Protein AF-A0A1Q5QUC8-F1 (afdb_monomer_lite)

Secondary structure (DSSP, 8-state):
-HHHHHHHHT--HHHHHHHHHHHHHHHTT-TT-S--S---HHHHHHSPEEETTEEGGGBPPP-----------TTGGGGSSS--------------S-GGG-S-SSS-HHHHHHHHHHHHHHT--GGG---B----SBTHHHHHHHHHTTSS-HHHHHHHHHTTTTSTTSSS-BSTT-TT-

Sequence (181 aa):
PVLRFMKTYGITHEQLASVAVVQREWAAKNPRAMMKDPITVADVLNSRMIAYPFRLLQCCLVTDGGGALILTSADRAKDFPRKPVYIMGTGESVETPMVSQMETFNSSRAFKTAGPLAFREAGIAHKDVDHLMIYDAFAHLPLFGLGDLGFMPHEETGRFIADGNTRPGAKLPLNTNGGGL

Structure (mmCIF, N/CA/C/O backbone):
data_AF-A0A1Q5QUC8-F1
#
_entry.id   AF-A0A1Q5QUC8-F1
#
loop_
_atom_site.group_PDB
_atom_site.id
_atom_site.type_symbol
_atom_site.label_atom_id
_atom_site.label_alt_id
_atom_site.label_comp_id
_atom_site.label_asym_id
_atom_site.label_entity_id
_atom_site.label_seq_id
_atom_site.pdbx_PDB_ins_code
_atom_site.Cartn_x
_atom_site.Cartn_y
_atom_site.Cartn_z
_atom_site.occupancy
_atom_site.B_iso_or_equiv
_atom_site.auth_seq_id
_atom_site.auth_comp_id
_atom_site.auth_asym_id
_atom_site.auth_atom_id
_atom_site.pdbx_PDB_model_num
ATOM 1 N N . PRO A 1 1 ? 7.608 10.427 -12.207 1.00 88.75 1 PRO A N 1
ATOM 2 C CA . PRO A 1 1 ? 7.977 9.800 -10.909 1.00 88.75 1 PRO A CA 1
ATOM 3 C C . PRO A 1 1 ? 8.473 8.348 -11.036 1.00 88.75 1 PRO A C 1
ATOM 5 O O . PRO A 1 1 ? 9.678 8.123 -10.999 1.00 88.75 1 PRO A O 1
ATOM 8 N N . VAL A 1 2 ? 7.589 7.378 -11.306 1.00 94.62 2 VAL A N 1
ATOM 9 C CA . VAL A 1 2 ? 7.925 5.935 -11.306 1.00 94.62 2 VAL A CA 1
ATOM 10 C C . VAL A 1 2 ? 9.141 5.545 -12.161 1.00 94.62 2 VAL A C 1
ATOM 12 O O . VAL A 1 2 ? 9.981 4.780 -11.705 1.00 94.62 2 VAL A O 1
ATOM 15 N N . LEU A 1 3 ? 9.313 6.107 -13.363 1.00 96.44 3 LEU A N 1
ATOM 16 C CA . LEU A 1 3 ? 10.457 5.757 -14.212 1.00 96.44 3 LEU A CA 1
ATOM 17 C C . LEU A 1 3 ? 11.792 6.194 -13.587 1.00 96.44 3 LEU A C 1
ATOM 19 O O . LEU A 1 3 ? 12.790 5.483 -13.683 1.00 96.44 3 LEU A O 1
ATOM 23 N N . ARG A 1 4 ? 11.809 7.353 -12.913 1.00 97.19 4 ARG A N 1
ATOM 24 C CA . ARG A 1 4 ? 12.984 7.820 -12.170 1.00 97.19 4 ARG A CA 1
ATOM 25 C C . ARG A 1 4 ? 13.250 6.915 -10.971 1.00 97.19 4 ARG A C 1
ATOM 27 O O . ARG A 1 4 ? 14.397 6.544 -10.782 1.00 97.19 4 ARG A O 1
ATOM 34 N N . PHE A 1 5 ? 12.212 6.522 -10.233 1.00 97.81 5 PHE A N 1
ATOM 35 C CA . PHE A 1 5 ? 12.315 5.549 -9.142 1.00 97.81 5 PHE A CA 1
ATOM 36 C C . PHE A 1 5 ? 12.946 4.230 -9.601 1.00 97.81 5 PHE A C 1
ATOM 38 O O . PHE A 1 5 ? 13.968 3.817 -9.060 1.00 97.81 5 PHE A O 1
ATOM 45 N N . MET A 1 6 ? 12.401 3.629 -10.661 1.00 98.31 6 MET A N 1
ATOM 46 C CA . MET A 1 6 ? 12.915 2.383 -11.232 1.00 98.31 6 MET A CA 1
ATOM 47 C C . MET A 1 6 ? 14.376 2.511 -11.662 1.00 98.31 6 MET A C 1
ATOM 49 O O . MET A 1 6 ? 15.189 1.656 -11.332 1.00 98.31 6 MET A O 1
ATOM 53 N N . LYS A 1 7 ? 14.738 3.609 -12.339 1.00 98.06 7 LYS A N 1
ATOM 54 C CA . LYS A 1 7 ? 16.121 3.856 -12.766 1.00 98.06 7 LYS A CA 1
ATOM 55 C C . LYS A 1 7 ? 17.076 4.079 -11.591 1.00 98.06 7 LYS A C 1
ATOM 57 O O . LYS A 1 7 ? 18.218 3.644 -11.665 1.00 98.06 7 LYS A O 1
ATOM 62 N N . THR A 1 8 ? 16.637 4.779 -10.546 1.00 98.31 8 THR A N 1
ATOM 63 C CA . THR A 1 8 ? 17.464 5.076 -9.369 1.00 98.31 8 THR A CA 1
ATOM 64 C C . THR A 1 8 ? 17.736 3.827 -8.538 1.00 98.31 8 THR A C 1
ATOM 66 O O . THR A 1 8 ? 18.867 3.641 -8.105 1.00 98.31 8 THR A O 1
ATOM 69 N N . TYR A 1 9 ? 16.729 2.976 -8.342 1.00 98.25 9 TYR A N 1
ATOM 70 C CA . TYR A 1 9 ? 16.805 1.835 -7.423 1.00 98.25 9 TYR A CA 1
ATOM 71 C C . TYR A 1 9 ? 16.897 0.473 -8.121 1.00 98.25 9 TYR A C 1
ATOM 73 O O . TYR A 1 9 ? 16.851 -0.560 -7.464 1.00 98.25 9 TYR A O 1
ATOM 81 N N . GLY A 1 10 ? 17.012 0.450 -9.451 1.00 98.00 10 GLY A N 1
ATOM 82 C CA . GLY A 1 10 ? 17.124 -0.789 -10.223 1.00 98.00 10 GLY A CA 1
ATOM 83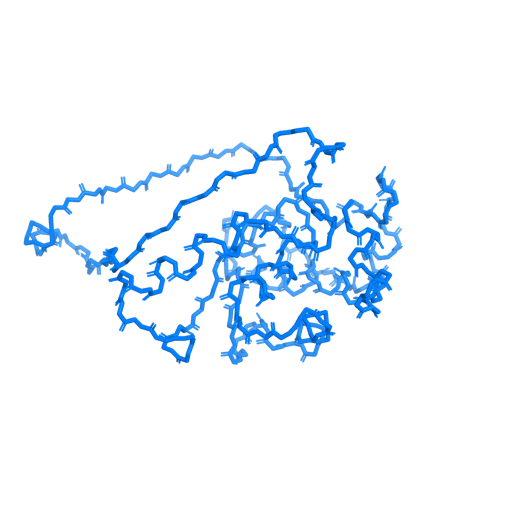 C C . GLY A 1 10 ? 15.859 -1.652 -10.214 1.00 98.00 10 GLY A C 1
ATOM 84 O O . GLY A 1 10 ? 15.948 -2.861 -10.418 1.00 98.00 10 GLY A O 1
ATOM 85 N N . ILE A 1 11 ? 14.683 -1.057 -9.981 1.00 98.44 11 ILE A N 1
ATOM 86 C CA . ILE A 1 11 ? 13.417 -1.799 -9.960 1.00 98.44 11 ILE A CA 1
ATOM 87 C C . ILE A 1 11 ? 13.026 -2.191 -11.385 1.00 98.44 11 ILE A C 1
ATOM 89 O O . ILE A 1 11 ? 12.879 -1.346 -12.270 1.00 98.44 11 ILE A O 1
ATOM 93 N N . THR A 1 12 ? 12.830 -3.488 -11.588 1.00 98.62 12 THR A N 1
ATOM 94 C CA . THR A 1 12 ? 12.450 -4.093 -12.871 1.00 98.62 12 THR A CA 1
ATOM 95 C C . THR A 1 12 ? 10.953 -3.952 -13.157 1.00 98.62 12 THR A C 1
ATOM 97 O O . THR A 1 12 ? 10.138 -3.721 -12.257 1.00 98.62 12 THR A O 1
ATOM 100 N N . HIS A 1 13 ? 10.560 -4.119 -14.423 1.00 98.62 13 HIS A N 1
ATOM 101 C CA . HIS A 1 13 ? 9.144 -4.120 -14.798 1.00 98.62 13 HIS A CA 1
ATOM 102 C C . HIS A 1 13 ? 8.394 -5.305 -14.177 1.00 98.62 13 HIS A C 1
ATOM 104 O O . HIS A 1 13 ? 7.240 -5.160 -13.784 1.00 98.62 13 HIS A O 1
ATOM 110 N N . GLU A 1 14 ? 9.059 -6.449 -14.036 1.00 98.81 14 GLU A N 1
ATOM 111 C CA . GLU A 1 14 ? 8.558 -7.674 -13.417 1.00 98.81 14 GLU A CA 1
ATOM 112 C C . GLU A 1 14 ? 8.276 -7.465 -11.924 1.00 98.81 14 GLU A C 1
ATOM 114 O O . GLU A 1 14 ? 7.224 -7.869 -11.422 1.00 98.81 14 GLU A O 1
ATOM 119 N N . GLN A 1 15 ? 9.175 -6.781 -11.210 1.00 98.81 15 GLN A N 1
ATOM 120 C CA . GLN A 1 15 ? 8.961 -6.420 -9.805 1.00 98.81 15 GLN A CA 1
ATOM 121 C C . GLN A 1 15 ? 7.791 -5.444 -9.647 1.00 98.81 15 GLN A C 1
ATOM 123 O O . GLN A 1 15 ? 6.948 -5.641 -8.776 1.00 98.81 15 GLN A O 1
ATOM 128 N N . LEU A 1 16 ? 7.678 -4.436 -10.522 1.00 98.75 16 LEU A N 1
ATOM 129 C CA . LEU A 1 16 ? 6.523 -3.532 -10.516 1.00 98.75 16 LEU A CA 1
ATOM 130 C C . LEU A 1 16 ? 5.213 -4.278 -10.833 1.00 98.75 16 LEU A C 1
ATOM 132 O O . LEU A 1 16 ? 4.184 -4.022 -10.217 1.00 98.75 16 LEU A O 1
ATOM 136 N N . ALA A 1 17 ? 5.234 -5.211 -11.785 1.00 98.75 17 ALA A N 1
ATOM 137 C CA . ALA A 1 17 ? 4.085 -6.042 -12.146 1.00 98.75 17 ALA A CA 1
ATOM 138 C C . ALA A 1 17 ? 3.656 -6.994 -11.018 1.00 98.75 17 ALA A C 1
ATOM 140 O O . ALA A 1 17 ? 2.464 -7.246 -10.849 1.00 98.75 17 ALA A O 1
ATOM 141 N N . SER A 1 18 ? 4.609 -7.477 -10.217 1.00 98.75 18 SER A N 1
ATOM 142 C CA . SER A 1 18 ? 4.346 -8.390 -9.099 1.00 98.75 18 SER A CA 1
ATOM 143 C C . SER A 1 18 ? 3.422 -7.785 -8.039 1.00 98.75 18 SER A C 1
ATOM 145 O O . SER A 1 18 ? 2.701 -8.525 -7.377 1.00 98.75 18 SER A O 1
ATOM 147 N N . VAL A 1 19 ? 3.378 -6.454 -7.912 1.00 98.75 19 VAL A N 1
ATOM 148 C CA . VAL A 1 19 ? 2.451 -5.763 -7.001 1.00 98.75 19 VAL A CA 1
ATOM 149 C C . VAL A 1 19 ? 0.996 -6.095 -7.331 1.00 98.75 19 VAL A C 1
ATOM 151 O O . VAL A 1 19 ? 0.257 -6.530 -6.450 1.00 98.75 19 VAL A O 1
ATOM 154 N N . ALA A 1 20 ? 0.606 -5.967 -8.602 1.00 98.62 20 ALA A N 1
ATOM 155 C CA . ALA A 1 20 ? -0.754 -6.261 -9.050 1.00 98.62 20 ALA A CA 1
ATOM 156 C C . ALA A 1 20 ? -1.104 -7.747 -8.887 1.00 98.62 20 ALA A C 1
ATOM 158 O O . ALA A 1 20 ? -2.203 -8.084 -8.456 1.00 98.62 20 ALA A O 1
ATOM 159 N N . VAL A 1 21 ? -0.152 -8.641 -9.176 1.00 98.75 21 VAL A N 1
ATOM 160 C CA . VAL A 1 21 ? -0.325 -10.094 -9.006 1.00 98.75 21 VAL A CA 1
ATOM 161 C C . VAL A 1 21 ? -0.607 -10.441 -7.544 1.00 98.75 21 VAL A C 1
ATOM 163 O O . VAL A 1 21 ? -1.604 -11.092 -7.244 1.00 98.75 21 VAL A O 1
ATOM 166 N N . VAL A 1 22 ? 0.236 -9.970 -6.621 1.00 98.50 22 VAL A N 1
ATOM 167 C CA . VAL A 1 22 ? 0.092 -10.289 -5.193 1.00 98.50 22 VAL A CA 1
ATOM 168 C C . VAL A 1 22 ? -1.185 -9.685 -4.611 1.00 98.50 22 VAL A C 1
ATOM 170 O O . VAL A 1 22 ? -1.880 -10.339 -3.835 1.00 98.50 22 VAL A O 1
ATOM 173 N N . GLN A 1 23 ? -1.547 -8.464 -5.003 1.00 98.56 23 GLN A N 1
ATOM 174 C CA . GLN A 1 23 ? -2.808 -7.862 -4.570 1.00 98.56 23 GLN A CA 1
ATOM 175 C C . GLN A 1 23 ? -4.028 -8.589 -5.143 1.00 98.56 23 GLN A C 1
ATOM 177 O O . GLN A 1 23 ? -5.012 -8.779 -4.427 1.00 98.56 23 GLN A O 1
ATOM 182 N N . ARG A 1 24 ? -3.956 -9.104 -6.379 1.00 98.56 24 ARG A N 1
ATOM 183 C CA . ARG A 1 24 ? -5.032 -9.920 -6.955 1.00 98.56 24 ARG A CA 1
ATOM 184 C C . ARG A 1 24 ? -5.281 -11.204 -6.162 1.00 98.56 24 ARG A C 1
ATOM 186 O O . ARG A 1 24 ? -6.425 -11.634 -6.051 1.00 98.56 24 ARG A O 1
ATOM 193 N N . GLU A 1 25 ? -4.252 -11.786 -5.550 1.00 98.44 25 GLU A N 1
ATOM 194 C CA . GLU A 1 25 ? -4.406 -12.952 -4.665 1.00 98.44 25 GLU A CA 1
ATOM 195 C C . GLU A 1 25 ? -5.171 -12.624 -3.375 1.00 98.44 25 GLU A C 1
ATOM 197 O O . GLU A 1 25 ? -5.949 -13.450 -2.888 1.00 98.44 25 GLU A O 1
ATOM 202 N N . TRP A 1 26 ? -4.994 -11.416 -2.834 1.00 98.56 26 TRP A N 1
ATOM 203 C CA . TRP A 1 26 ? -5.816 -10.907 -1.734 1.00 98.56 26 TRP A CA 1
ATOM 204 C C . TRP A 1 26 ? -7.244 -10.609 -2.191 1.00 98.56 26 TRP A C 1
ATOM 206 O O . TRP A 1 26 ? -8.202 -11.026 -1.536 1.00 98.56 26 TRP A O 1
ATOM 216 N N . ALA A 1 27 ? -7.397 -9.961 -3.347 1.00 98.31 27 ALA A N 1
ATOM 217 C CA . ALA A 1 27 ? -8.692 -9.645 -3.937 1.00 98.31 27 ALA A CA 1
ATOM 218 C C . ALA A 1 27 ? -9.530 -10.912 -4.187 1.00 98.31 27 ALA A C 1
ATOM 220 O O . ALA A 1 27 ? -10.704 -10.950 -3.826 1.00 98.31 27 ALA A O 1
ATOM 221 N N . ALA A 1 28 ? -8.920 -11.991 -4.687 1.00 98.00 28 ALA A N 1
ATOM 222 C CA . ALA A 1 28 ? -9.573 -13.284 -4.909 1.00 98.00 28 ALA A CA 1
ATOM 223 C C . ALA A 1 28 ? -10.201 -13.889 -3.637 1.00 98.00 28 ALA A C 1
ATOM 225 O O . ALA A 1 28 ? -11.148 -14.672 -3.720 1.00 98.00 28 ALA A O 1
ATOM 226 N N . LYS A 1 29 ? -9.699 -13.520 -2.450 1.00 97.31 29 LYS A N 1
ATOM 227 C CA . LYS A 1 29 ? -10.225 -13.952 -1.143 1.00 97.31 29 LYS A CA 1
ATOM 228 C C . LYS A 1 29 ? -11.263 -12.990 -0.563 1.00 97.31 29 LYS A C 1
ATOM 230 O O . LYS A 1 29 ? -11.924 -13.328 0.418 1.00 97.31 29 LYS A O 1
ATOM 235 N N . ASN A 1 30 ? -11.415 -11.802 -1.140 1.00 97.62 30 ASN A N 1
ATOM 236 C CA . ASN A 1 30 ? -12.365 -10.798 -0.691 1.00 97.62 30 ASN A CA 1
ATOM 237 C C . ASN A 1 30 ? -13.646 -10.867 -1.542 1.00 97.62 30 ASN A C 1
ATOM 239 O O . ASN A 1 30 ? -13.631 -10.470 -2.708 1.00 97.62 30 ASN A O 1
ATOM 243 N N . PRO A 1 31 ? -14.799 -11.279 -0.979 1.00 96.38 31 PRO A N 1
ATOM 244 C CA . PRO A 1 31 ? -16.045 -11.364 -1.742 1.00 96.38 31 PRO A CA 1
ATOM 245 C C . PRO A 1 31 ? -16.509 -10.007 -2.297 1.00 96.38 31 PRO A C 1
ATOM 247 O O . PRO A 1 31 ? -17.273 -9.979 -3.260 1.00 96.38 31 PRO A O 1
ATOM 250 N N . ARG A 1 32 ? -16.032 -8.895 -1.718 1.00 96.19 32 ARG A N 1
ATOM 251 C CA . ARG A 1 32 ? -16.348 -7.523 -2.140 1.00 96.19 32 ARG A CA 1
ATOM 252 C C . ARG A 1 32 ? -15.395 -6.964 -3.201 1.00 96.19 32 ARG A C 1
ATOM 254 O O . ARG A 1 32 ? -15.619 -5.848 -3.655 1.00 96.19 32 ARG A O 1
ATOM 261 N N . ALA A 1 33 ? -14.332 -7.679 -3.568 1.00 97.19 33 ALA A N 1
ATOM 262 C CA . ALA A 1 33 ? -13.420 -7.210 -4.605 1.00 97.19 33 ALA A CA 1
ATOM 263 C C . ALA A 1 33 ? -14.067 -7.308 -5.995 1.00 97.19 33 ALA A C 1
ATOM 265 O O . ALA A 1 33 ? -14.742 -8.294 -6.311 1.00 97.19 33 ALA A O 1
ATOM 266 N N . MET A 1 34 ? -13.837 -6.285 -6.823 1.00 96.44 34 MET A N 1
ATOM 267 C CA . MET A 1 34 ? -14.364 -6.219 -8.187 1.00 96.44 34 MET A CA 1
ATOM 268 C C . MET A 1 34 ? -13.628 -7.188 -9.115 1.00 96.44 34 MET A C 1
ATOM 270 O O . MET A 1 34 ? -14.262 -7.989 -9.797 1.00 96.44 34 MET A O 1
ATOM 274 N N . MET A 1 35 ? -12.294 -7.149 -9.106 1.00 97.06 35 MET A N 1
ATOM 275 C CA . MET A 1 35 ? -11.456 -8.029 -9.913 1.00 97.06 35 MET A CA 1
ATOM 276 C C . MET A 1 35 ? -10.866 -9.138 -9.044 1.00 97.06 35 MET A C 1
ATOM 278 O O . MET A 1 35 ? -10.140 -8.871 -8.091 1.00 97.06 35 MET A O 1
ATOM 282 N N . LYS A 1 36 ? -11.190 -10.390 -9.370 1.00 97.12 36 LYS A N 1
ATOM 283 C CA . LYS A 1 36 ? -10.837 -11.566 -8.552 1.00 97.12 36 LYS A CA 1
ATOM 284 C C . LYS A 1 36 ? -10.090 -12.642 -9.325 1.00 97.12 36 LYS A C 1
ATOM 286 O O . LYS A 1 36 ? -9.404 -13.451 -8.708 1.00 97.12 36 LYS A O 1
ATOM 291 N N . ASP A 1 37 ? -10.204 -12.632 -10.649 1.00 97.81 37 ASP A N 1
ATOM 292 C CA . ASP A 1 37 ? -9.541 -13.619 -11.491 1.00 97.81 37 ASP A CA 1
ATOM 293 C C . ASP A 1 37 ? -8.019 -13.499 -11.327 1.00 97.81 37 ASP A C 1
ATOM 295 O O . ASP A 1 37 ? -7.490 -12.378 -11.434 1.00 97.81 37 ASP A O 1
ATOM 299 N N . PRO A 1 38 ? -7.319 -14.613 -11.027 1.00 97.50 38 PRO A N 1
ATOM 300 C CA . PRO A 1 38 ? -5.870 -14.625 -10.898 1.00 97.50 38 PRO A CA 1
ATOM 301 C C . PRO A 1 38 ? -5.191 -14.110 -12.167 1.00 97.50 38 PRO A C 1
ATOM 303 O O . PRO A 1 38 ? -5.620 -14.409 -13.278 1.00 97.50 38 PRO A O 1
ATOM 306 N N . ILE A 1 39 ? -4.101 -13.369 -11.985 1.00 98.69 39 ILE A N 1
ATOM 307 C CA . ILE A 1 39 ? -3.262 -12.852 -13.069 1.00 98.69 39 ILE A CA 1
ATOM 308 C C . ILE A 1 39 ? -1.805 -13.197 -12.787 1.00 98.69 39 ILE A C 1
ATOM 310 O O . ILE A 1 39 ? -1.387 -13.288 -11.634 1.00 98.69 39 ILE A O 1
ATOM 314 N N . THR A 1 40 ? -1.017 -13.366 -13.838 1.00 98.81 40 THR A N 1
ATOM 315 C CA . THR A 1 40 ? 0.426 -13.597 -13.767 1.00 98.81 40 THR A CA 1
ATOM 316 C C . THR A 1 40 ? 1.206 -12.322 -14.080 1.00 98.81 40 THR A C 1
ATOM 318 O O . THR A 1 40 ? 0.675 -11.357 -14.633 1.00 98.81 40 THR A O 1
ATOM 321 N N . VAL A 1 41 ? 2.510 -12.317 -13.781 1.00 98.75 41 VAL A N 1
ATOM 322 C CA . VAL A 1 41 ? 3.408 -11.231 -14.214 1.00 98.75 41 VAL A CA 1
ATOM 323 C C . VAL A 1 41 ? 3.363 -11.071 -15.737 1.00 98.75 41 VAL A C 1
ATOM 325 O O . VAL A 1 41 ? 3.335 -9.946 -16.229 1.00 98.75 41 VAL A O 1
ATOM 328 N N . ALA A 1 42 ? 3.286 -12.177 -16.485 1.00 98.81 42 ALA A N 1
ATOM 329 C CA . ALA A 1 42 ? 3.165 -12.142 -17.938 1.00 98.81 42 ALA A CA 1
ATOM 330 C C . ALA A 1 42 ? 1.860 -11.468 -18.389 1.00 98.81 42 ALA A C 1
ATOM 332 O O . ALA A 1 42 ? 1.898 -10.653 -19.305 1.00 98.81 42 ALA A O 1
ATOM 333 N N . ASP A 1 43 ? 0.729 -11.726 -17.727 1.00 98.81 43 ASP A N 1
ATOM 334 C CA . ASP A 1 43 ? -0.543 -11.056 -18.044 1.00 98.81 43 ASP A CA 1
ATOM 335 C C . ASP A 1 43 ? -0.443 -9.544 -17.826 1.00 98.81 43 ASP A C 1
ATOM 337 O O . ASP A 1 43 ? -0.844 -8.751 -18.681 1.00 98.81 43 ASP A O 1
ATOM 341 N N . VAL A 1 44 ? 0.168 -9.124 -16.714 1.00 98.75 44 VAL A N 1
ATOM 342 C CA . VAL A 1 44 ? 0.402 -7.704 -16.420 1.00 98.75 44 VAL A CA 1
ATOM 343 C C . VAL A 1 44 ? 1.289 -7.067 -17.488 1.00 98.75 44 VAL A C 1
ATOM 345 O O . VAL A 1 44 ? 0.936 -6.012 -18.021 1.00 98.75 44 VAL A O 1
ATOM 348 N N . LEU A 1 45 ? 2.401 -7.715 -17.847 1.00 98.69 45 LEU A N 1
ATOM 349 C CA . LEU A 1 45 ? 3.343 -7.233 -18.859 1.00 98.69 45 LEU A CA 1
ATOM 350 C C . LEU A 1 45 ? 2.795 -7.289 -20.291 1.00 98.69 45 LEU A C 1
ATOM 352 O O . LEU A 1 45 ? 3.247 -6.516 -21.130 1.00 98.69 45 LEU A O 1
ATOM 356 N N . ASN A 1 46 ? 1.810 -8.135 -20.581 1.00 98.69 46 ASN A N 1
ATOM 357 C CA . ASN A 1 46 ? 1.136 -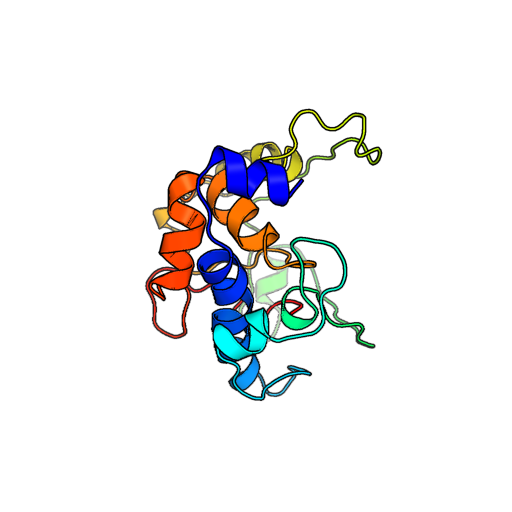8.179 -21.880 1.00 98.69 46 ASN A CA 1
ATOM 358 C C . ASN A 1 46 ? -0.108 -7.284 -21.937 1.00 98.69 46 ASN A C 1
ATOM 360 O O . ASN A 1 46 ? -0.616 -7.001 -23.023 1.00 98.69 46 ASN A O 1
ATOM 364 N N . SER A 1 47 ? -0.586 -6.783 -20.795 1.00 98.62 47 SER A N 1
ATOM 365 C CA . SER A 1 47 ? -1.726 -5.872 -20.764 1.00 98.62 47 SER A CA 1
ATOM 366 C C . SER A 1 47 ? -1.419 -4.542 -21.466 1.00 98.62 47 SER A C 1
ATOM 368 O O . SER A 1 47 ? -0.265 -4.104 -21.580 1.00 98.62 47 SER A O 1
ATOM 370 N N . ARG A 1 48 ? -2.481 -3.893 -21.959 1.00 98.50 48 ARG A N 1
ATOM 371 C CA . ARG A 1 48 ? -2.409 -2.636 -22.717 1.00 98.50 48 ARG A CA 1
ATOM 372 C C . ARG A 1 48 ? -1.576 -1.596 -21.968 1.00 98.50 48 ARG A C 1
ATOM 374 O O . ARG A 1 48 ? -1.849 -1.304 -20.808 1.00 98.50 48 ARG A O 1
ATOM 381 N N . MET A 1 49 ? -0.591 -1.005 -22.637 1.00 98.44 49 MET A N 1
ATOM 382 C CA . MET A 1 49 ? 0.160 0.120 -22.080 1.00 98.44 49 MET A CA 1
ATOM 383 C C . MET A 1 49 ? -0.738 1.358 -21.993 1.00 98.44 49 MET A C 1
ATOM 385 O O . MET A 1 49 ? -1.428 1.687 -22.956 1.00 98.44 49 MET A O 1
ATOM 389 N N . ILE A 1 50 ? -0.736 2.017 -20.834 1.00 98.38 50 ILE A N 1
ATOM 390 C CA . ILE A 1 50 ? -1.529 3.228 -20.583 1.00 98.38 50 ILE A CA 1
ATOM 391 C C . ILE A 1 50 ? -0.639 4.460 -20.710 1.00 98.38 50 ILE A C 1
ATOM 393 O O . ILE A 1 50 ? -0.902 5.336 -21.526 1.00 98.38 50 ILE A O 1
ATOM 397 N N . ALA A 1 51 ? 0.441 4.495 -19.933 1.00 97.12 51 ALA A N 1
ATOM 398 C CA . ALA A 1 51 ? 1.442 5.550 -19.964 1.00 97.12 51 ALA A CA 1
ATOM 399 C C . ALA A 1 51 ? 2.753 4.963 -19.456 1.00 97.12 51 ALA A C 1
ATOM 401 O O . ALA A 1 51 ? 2.822 4.554 -18.299 1.00 97.12 51 ALA A O 1
ATOM 402 N N . TYR A 1 52 ? 3.774 4.887 -20.311 1.00 96.69 52 TYR A N 1
ATOM 403 C CA . TYR A 1 52 ? 5.025 4.207 -19.975 1.00 96.69 52 TYR A CA 1
ATOM 404 C C . TYR A 1 52 ? 5.590 4.696 -18.622 1.00 96.69 52 TYR A C 1
ATOM 406 O O . TYR A 1 52 ? 5.760 5.906 -18.441 1.00 96.69 52 TYR A O 1
ATOM 414 N N . PRO A 1 53 ? 5.888 3.793 -17.664 1.00 96.44 53 PRO A N 1
ATOM 415 C CA . PRO A 1 53 ? 5.952 2.329 -17.778 1.00 96.44 53 PRO A CA 1
ATOM 416 C C . PRO A 1 53 ? 4.666 1.574 -17.391 1.00 96.44 53 PRO A C 1
ATOM 418 O O . PRO A 1 53 ? 4.670 0.346 -17.406 1.00 96.44 53 PRO A O 1
ATOM 421 N N . PHE A 1 54 ? 3.589 2.268 -17.018 1.00 98.25 54 PHE A N 1
ATOM 422 C CA . PHE A 1 54 ? 2.359 1.645 -16.543 1.00 98.25 54 PHE A CA 1
ATOM 423 C C . PHE A 1 54 ? 1.560 0.970 -17.653 1.00 98.25 54 PHE A C 1
ATOM 425 O O . PHE A 1 54 ? 1.267 1.541 -18.714 1.00 98.25 54 PHE A O 1
ATOM 432 N N . ARG A 1 55 ? 1.130 -0.246 -17.335 1.00 98.56 55 ARG A N 1
ATOM 433 C CA . ARG A 1 55 ? 0.150 -1.020 -18.090 1.00 98.56 55 ARG A CA 1
ATOM 434 C C . ARG A 1 55 ? -1.183 -1.068 -17.356 1.00 98.56 55 ARG A C 1
ATOM 436 O O . ARG A 1 55 ? -1.252 -0.737 -16.179 1.00 98.56 55 ARG A O 1
ATOM 443 N N . LEU A 1 56 ? -2.234 -1.486 -18.056 1.00 98.50 56 LEU A N 1
ATOM 444 C CA . LEU A 1 56 ? -3.616 -1.464 -17.577 1.00 98.50 56 LEU A CA 1
ATOM 445 C C . LEU A 1 56 ? -3.768 -2.127 -16.206 1.00 98.50 56 LEU A C 1
ATOM 447 O O . LEU A 1 56 ? -4.388 -1.549 -15.325 1.00 98.50 56 LEU A O 1
ATOM 451 N N . LEU A 1 57 ? -3.156 -3.298 -16.011 1.00 98.56 57 LEU A N 1
ATOM 452 C CA . LEU A 1 57 ? -3.241 -4.042 -14.749 1.00 98.56 57 LEU A CA 1
ATOM 453 C C . LEU A 1 57 ? -2.374 -3.456 -13.617 1.00 98.56 57 LEU A C 1
ATOM 455 O O . LEU A 1 57 ? -2.339 -4.011 -12.530 1.00 98.56 57 LEU A O 1
ATOM 459 N N . GLN A 1 58 ? -1.663 -2.352 -13.855 1.00 98.44 58 GLN A N 1
ATOM 460 C CA . GLN A 1 58 ? -0.905 -1.604 -12.843 1.00 98.44 58 GLN A CA 1
ATOM 461 C C 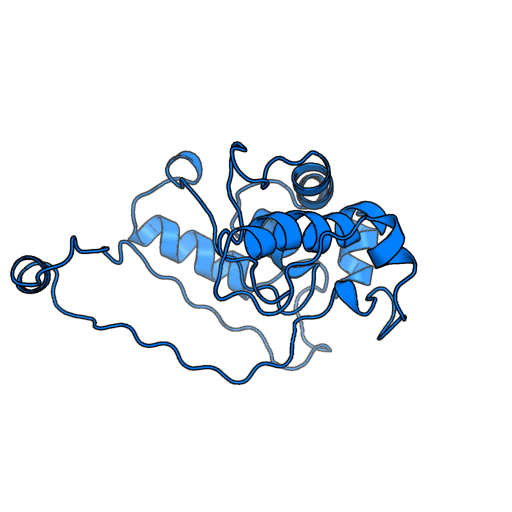. GLN A 1 58 ? -1.588 -0.283 -12.459 1.00 98.44 58 GLN A C 1
ATOM 463 O O . GLN A 1 58 ? -0.994 0.513 -11.727 1.00 98.44 58 GLN A O 1
ATOM 468 N N . CYS A 1 59 ? -2.789 -0.032 -12.982 1.00 98.31 59 CYS A N 1
ATOM 469 C CA . CYS A 1 59 ? -3.624 1.128 -12.695 1.00 98.31 59 CYS A CA 1
ATOM 470 C C . CYS A 1 59 ? -4.838 0.686 -11.875 1.00 98.31 59 CYS A C 1
ATOM 472 O O . CYS A 1 59 ? -5.384 -0.388 -12.127 1.00 98.31 59 CYS A O 1
ATOM 474 N N . CYS A 1 60 ? -5.270 1.515 -10.925 1.00 95.81 60 CYS A N 1
ATOM 475 C CA . CYS A 1 60 ? -6.447 1.213 -10.122 1.00 95.81 60 CYS A CA 1
ATOM 476 C C . CYS A 1 60 ? -7.736 1.172 -10.945 1.00 95.81 60 CYS A C 1
ATOM 478 O O . CYS A 1 60 ? -7.838 1.704 -12.057 1.00 95.81 60 CYS A O 1
ATOM 480 N N . LEU A 1 61 ? -8.737 0.526 -10.360 1.00 95.06 61 LEU A N 1
ATOM 481 C CA . LEU A 1 61 ? -10.067 0.419 -10.934 1.00 95.06 61 LEU A CA 1
ATOM 482 C C . LEU A 1 61 ? -10.855 1.719 -10.749 1.00 95.06 61 LEU A C 1
ATOM 484 O O . LEU A 1 61 ? -10.683 2.451 -9.774 1.00 95.06 61 LEU A O 1
ATOM 488 N N . VAL A 1 62 ? -11.786 1.961 -11.668 1.00 93.88 62 VAL A N 1
ATOM 489 C CA . VAL A 1 62 ? -12.862 2.940 -11.481 1.00 93.88 62 VAL A CA 1
ATOM 490 C C . VAL A 1 62 ? -14.059 2.177 -10.931 1.00 93.88 62 VAL A C 1
ATOM 492 O O . VAL A 1 62 ? -14.559 1.266 -11.592 1.00 93.88 62 VAL A O 1
ATOM 495 N N . THR A 1 63 ? -14.476 2.500 -9.710 1.00 92.69 63 THR A N 1
ATOM 496 C CA . THR A 1 63 ? -15.531 1.775 -8.994 1.00 92.69 63 THR A CA 1
ATOM 497 C C . THR A 1 63 ? -16.547 2.732 -8.385 1.00 92.69 63 THR A C 1
ATOM 499 O O . THR A 1 63 ? -16.194 3.826 -7.946 1.00 92.69 63 THR A O 1
ATOM 502 N N . ASP A 1 64 ? -17.800 2.283 -8.317 1.00 93.56 64 ASP A N 1
ATOM 503 C CA . ASP A 1 64 ? -18.856 2.943 -7.554 1.00 93.56 64 ASP A CA 1
ATOM 504 C C . ASP A 1 64 ? -19.011 2.226 -6.207 1.00 93.56 64 ASP A C 1
ATOM 506 O O . ASP A 1 64 ? -19.312 1.030 -6.151 1.00 93.56 64 ASP A O 1
ATOM 510 N N . GLY A 1 65 ? -18.788 2.939 -5.103 1.00 90.31 65 GLY A N 1
ATOM 511 C CA . GLY A 1 65 ? -18.854 2.360 -3.764 1.00 90.31 65 GLY A CA 1
ATOM 512 C C . GLY A 1 65 ? -18.811 3.401 -2.648 1.00 90.31 65 GLY A C 1
ATOM 513 O O . GLY A 1 65 ? -18.395 4.538 -2.849 1.00 90.31 65 GLY A O 1
ATOM 514 N N . GLY A 1 66 ? -19.248 2.998 -1.453 1.00 94.62 66 GLY A N 1
ATOM 515 C CA . GLY A 1 66 ? -19.240 3.831 -0.253 1.00 94.62 66 GLY A CA 1
ATOM 516 C C . GLY A 1 66 ? -18.703 3.073 0.958 1.00 94.62 66 GLY A C 1
ATOM 517 O O . GLY A 1 66 ? -18.916 1.869 1.103 1.00 94.62 66 GLY A O 1
ATOM 518 N N . GLY A 1 67 ? -18.009 3.789 1.839 1.00 94.19 67 GLY A N 1
ATOM 519 C CA . GLY A 1 67 ? -17.517 3.282 3.116 1.00 94.19 67 GLY A CA 1
ATOM 520 C C . GLY A 1 67 ? -17.712 4.327 4.210 1.00 94.19 67 GLY A C 1
ATOM 521 O O . GLY A 1 67 ? -17.642 5.523 3.941 1.00 94.19 67 GLY A O 1
ATOM 522 N N . ALA A 1 68 ? -17.968 3.878 5.437 1.00 97.12 68 ALA A N 1
ATOM 523 C CA . ALA A 1 68 ? -18.134 4.747 6.596 1.00 97.12 68 ALA A CA 1
ATOM 524 C C . ALA A 1 68 ? -17.470 4.130 7.831 1.00 97.12 68 ALA A C 1
ATOM 526 O O . ALA A 1 68 ? -17.431 2.907 7.985 1.00 97.12 68 ALA A O 1
ATOM 527 N N . LEU A 1 69 ? -16.980 4.996 8.715 1.00 96.06 69 LEU A N 1
ATOM 528 C CA . LEU A 1 69 ? -16.461 4.649 10.034 1.00 96.06 69 LEU A CA 1
ATOM 529 C C . LEU A 1 69 ? -17.241 5.442 11.084 1.00 96.06 69 LEU A C 1
ATOM 531 O O . LEU A 1 69 ? -17.574 6.605 10.864 1.00 96.06 69 LEU A O 1
ATOM 535 N N . ILE A 1 70 ? -17.513 4.820 12.231 1.00 95.62 70 ILE A N 1
ATOM 536 C CA . ILE A 1 70 ? -18.065 5.501 13.406 1.00 95.62 70 ILE A CA 1
ATOM 537 C C . ILE A 1 70 ? -16.909 5.717 14.376 1.00 95.62 70 ILE A C 1
ATOM 539 O O . ILE A 1 70 ? -16.306 4.749 14.836 1.00 95.62 70 ILE A O 1
ATOM 543 N N . LEU A 1 71 ? -16.609 6.978 14.678 1.00 97.06 71 LEU A N 1
ATOM 544 C CA . LEU A 1 71 ? -15.568 7.356 15.628 1.00 97.06 71 LEU A CA 1
ATOM 545 C C . LEU A 1 71 ? -16.197 7.872 16.922 1.00 97.06 71 LEU A C 1
ATOM 547 O O . LEU A 1 71 ? -17.181 8.610 16.906 1.00 97.06 71 LEU A O 1
ATOM 551 N N . THR A 1 72 ? -15.623 7.478 18.053 1.00 97.31 72 THR A N 1
ATOM 552 C CA . THR A 1 72 ? -16.026 7.934 19.386 1.00 97.31 72 THR A CA 1
ATOM 553 C C . THR A 1 72 ? -14.827 7.889 20.336 1.00 97.31 72 THR A C 1
ATOM 555 O O . THR A 1 72 ? -13.745 7.450 19.943 1.00 97.31 72 THR A O 1
ATOM 558 N N . SER A 1 73 ? -14.989 8.356 21.575 1.00 97.62 73 SER A N 1
ATOM 559 C CA . SER A 1 73 ? -13.922 8.285 22.576 1.00 97.62 73 SER A CA 1
ATOM 560 C C . SER A 1 73 ? -13.599 6.834 22.944 1.00 97.62 73 SER A C 1
ATOM 562 O O . SER A 1 73 ? -14.465 5.959 22.901 1.00 97.62 73 SER A O 1
ATOM 564 N N . ALA A 1 74 ? -12.359 6.571 23.362 1.00 96.56 74 ALA A N 1
ATOM 565 C CA . ALA A 1 74 ? -11.927 5.229 23.759 1.00 96.56 74 ALA A CA 1
ATOM 566 C C . ALA A 1 74 ? -12.782 4.628 24.893 1.00 96.56 74 ALA A C 1
ATOM 568 O O . ALA A 1 74 ? -13.008 3.417 24.917 1.00 96.56 74 ALA A O 1
ATOM 569 N N . ASP A 1 75 ? -13.288 5.468 25.800 1.00 96.88 75 ASP A N 1
ATOM 570 C CA . ASP A 1 75 ? -14.187 5.037 26.870 1.00 96.88 75 ASP A CA 1
ATOM 571 C C . ASP A 1 75 ? -15.575 4.682 26.353 1.00 96.88 75 ASP A C 1
ATOM 573 O O . ASP A 1 75 ? -16.089 3.618 26.690 1.00 96.88 75 ASP A O 1
ATOM 577 N N . ARG A 1 76 ? -16.145 5.503 25.463 1.00 97.50 76 ARG A N 1
ATOM 578 C CA . ARG A 1 76 ? -17.456 5.231 24.860 1.00 97.50 76 ARG A CA 1
ATOM 579 C C . ARG A 1 76 ? -17.425 4.029 23.919 1.00 97.50 76 ARG A C 1
ATOM 581 O O . ARG A 1 76 ? -18.428 3.341 23.770 1.00 97.50 76 ARG A O 1
ATOM 588 N N . ALA A 1 77 ? -16.281 3.746 23.301 1.00 97.19 77 ALA A N 1
ATOM 589 C CA . ALA A 1 77 ? -16.120 2.621 22.386 1.00 97.19 77 ALA A CA 1
ATOM 590 C C . ALA A 1 77 ? -16.365 1.256 23.064 1.00 97.19 77 ALA A C 1
ATOM 592 O O . ALA A 1 77 ? -16.743 0.303 22.386 1.00 97.19 77 ALA A O 1
ATOM 593 N N . LYS A 1 78 ? -16.205 1.168 24.395 1.00 94.81 78 LYS A N 1
ATOM 594 C CA . LYS A 1 78 ? -16.491 -0.037 25.197 1.00 94.81 78 LYS A CA 1
ATOM 595 C C . LYS A 1 78 ? -17.989 -0.365 25.258 1.00 94.81 78 LYS A C 1
ATOM 597 O O . LYS A 1 78 ? -18.339 -1.522 25.462 1.00 94.81 78 LYS A O 1
ATOM 602 N N . ASP A 1 79 ? -18.850 0.629 25.034 1.00 96.38 79 ASP A N 1
ATOM 603 C CA . ASP A 1 79 ? -20.310 0.472 25.040 1.00 96.38 79 ASP A CA 1
ATOM 604 C C . ASP A 1 79 ? -20.849 -0.094 23.710 1.00 96.38 79 ASP A C 1
ATOM 606 O O . ASP A 1 79 ? -22.031 -0.425 23.605 1.00 96.38 79 ASP A O 1
ATOM 610 N N . PHE A 1 80 ? -20.017 -0.176 22.663 1.00 94.81 80 PHE A N 1
ATOM 611 C CA . PHE A 1 80 ? -20.430 -0.650 21.342 1.00 94.81 80 PHE A CA 1
ATOM 612 C C . PHE A 1 80 ? -20.348 -2.184 21.233 1.00 94.81 80 PHE A C 1
ATOM 614 O O . PHE A 1 80 ? -19.474 -2.816 21.822 1.00 94.81 80 PHE A O 1
ATOM 621 N N . PRO A 1 81 ? -21.204 -2.817 20.407 1.00 94.88 81 PRO A N 1
ATOM 622 C CA . PRO A 1 81 ? -21.300 -4.280 20.322 1.00 94.88 81 PRO A CA 1
ATOM 623 C C . PRO A 1 81 ? -20.110 -4.959 19.622 1.00 94.88 81 PRO A C 1
ATOM 625 O O . PRO A 1 81 ? -20.061 -6.185 19.529 1.00 94.88 81 PRO A O 1
ATOM 628 N N . ARG A 1 82 ? -19.175 -4.191 19.052 1.00 95.56 82 ARG A N 1
ATOM 629 C CA . ARG A 1 82 ? -18.007 -4.704 18.324 1.00 95.56 82 ARG A CA 1
ATOM 630 C C . ARG A 1 82 ? -16.742 -4.347 19.088 1.00 95.56 82 ARG A C 1
ATOM 632 O O . ARG A 1 82 ? -16.644 -3.247 19.620 1.00 95.56 82 ARG A O 1
ATOM 639 N N . LYS A 1 83 ? -15.758 -5.256 19.080 1.00 96.50 83 LYS A N 1
ATOM 640 C CA . LYS A 1 83 ? -14.429 -4.979 19.639 1.00 96.50 83 LYS A CA 1
ATOM 641 C C . LYS A 1 83 ? -13.867 -3.705 18.981 1.00 96.50 83 LYS A C 1
ATOM 643 O O . LYS A 1 83 ? -13.804 -3.671 17.749 1.00 96.50 83 LYS A O 1
ATOM 648 N N . PRO A 1 84 ? -13.482 -2.681 19.760 1.00 97.00 84 PRO A N 1
ATOM 649 C CA . PRO A 1 84 ? -12.998 -1.428 19.201 1.00 97.00 84 PRO A CA 1
ATOM 650 C C . PRO A 1 84 ? -11.625 -1.595 18.544 1.00 97.00 84 PRO A C 1
ATOM 652 O O . PRO A 1 84 ? -10.821 -2.438 18.947 1.00 97.00 84 PRO A O 1
ATOM 655 N N . VAL A 1 85 ? -11.363 -0.751 17.546 1.00 97.19 85 VAL A N 1
ATOM 656 C CA . VAL A 1 85 ? -10.036 -0.528 16.963 1.00 97.19 85 VAL A CA 1
ATOM 657 C C . VAL A 1 85 ? -9.612 0.879 17.359 1.00 97.19 85 VAL A C 1
ATOM 659 O O . VAL A 1 85 ? -10.343 1.836 17.104 1.00 97.19 85 VAL A O 1
ATOM 662 N N . TYR A 1 86 ? -8.462 0.997 18.015 1.00 97.31 86 TYR A N 1
ATOM 663 C CA . TYR A 1 86 ? -7.967 2.272 18.521 1.00 97.31 86 TYR A CA 1
ATOM 664 C C . TYR A 1 86 ? -7.069 2.956 17.493 1.00 97.31 86 TYR A C 1
ATOM 666 O O . TYR A 1 86 ? -6.216 2.319 16.876 1.00 97.31 86 TYR A O 1
ATOM 674 N N . ILE A 1 87 ? -7.251 4.266 17.335 1.00 97.94 87 ILE A N 1
ATOM 675 C CA . ILE A 1 87 ? -6.311 5.116 16.606 1.00 97.94 87 ILE A CA 1
ATOM 676 C C . ILE A 1 87 ? -5.171 5.419 17.573 1.00 97.94 87 ILE A C 1
ATOM 678 O O . ILE A 1 87 ? -5.352 6.185 18.515 1.00 97.94 87 ILE A O 1
ATOM 682 N N . MET A 1 88 ? -4.033 4.759 17.368 1.00 98.19 88 MET A N 1
ATOM 683 C CA . MET A 1 88 ? -2.868 4.900 18.245 1.00 98.19 88 MET A CA 1
ATOM 684 C C . MET A 1 88 ? -2.019 6.119 17.884 1.00 98.19 88 MET A C 1
ATOM 686 O O . MET A 1 88 ? -1.470 6.755 18.770 1.00 98.19 88 MET A O 1
ATOM 690 N N . GLY A 1 89 ? -1.934 6.460 16.599 1.00 98.25 89 GLY A N 1
ATOM 691 C CA . GLY A 1 89 ? -1.178 7.610 16.127 1.00 98.25 89 GLY A CA 1
ATOM 692 C C . GLY A 1 89 ? -1.534 7.979 14.696 1.00 98.25 89 GLY A C 1
ATOM 693 O O . GLY A 1 89 ? -2.071 7.170 13.934 1.00 98.25 89 GLY A O 1
ATOM 694 N N . THR A 1 90 ? -1.247 9.222 14.349 1.00 98.00 90 THR A N 1
ATOM 695 C CA . THR A 1 90 ? -1.581 9.867 13.089 1.00 98.00 90 THR A CA 1
ATOM 696 C C . THR A 1 90 ? -0.406 10.702 12.601 1.00 98.00 90 THR A C 1
ATOM 698 O O . THR A 1 90 ? 0.465 11.145 13.347 1.00 98.00 90 THR A O 1
ATOM 701 N N . GLY A 1 91 ? -0.353 10.895 11.294 1.00 97.81 91 GLY A N 1
ATOM 702 C CA . GLY A 1 91 ? 0.640 11.741 10.671 1.00 97.81 91 GLY A CA 1
ATOM 703 C C . GLY A 1 91 ? 0.078 12.250 9.367 1.00 97.81 91 GLY A C 1
ATOM 704 O O . GLY A 1 91 ? -0.562 11.508 8.623 1.00 97.81 91 GLY A O 1
ATOM 705 N N . GLU A 1 92 ? 0.305 13.524 9.107 1.00 97.44 92 GLU A N 1
ATOM 706 C CA . GLU A 1 92 ? -0.184 14.200 7.920 1.00 97.44 92 GLU A CA 1
ATOM 707 C C . GLU A 1 92 ? 0.950 15.039 7.346 1.00 97.44 92 GLU A C 1
ATOM 709 O O . GLU A 1 92 ? 1.804 15.564 8.067 1.00 97.44 92 GLU A O 1
ATOM 714 N N . SER A 1 93 ? 1.012 15.070 6.023 1.00 95.62 93 SER A N 1
ATOM 715 C CA . SER A 1 93 ? 1.931 15.916 5.291 1.00 95.62 93 SER A CA 1
ATOM 716 C C . SER A 1 93 ? 1.446 16.062 3.859 1.00 95.62 93 SER A C 1
ATOM 718 O O . SER A 1 93 ? 1.008 15.096 3.229 1.00 95.62 93 SER A O 1
ATOM 720 N N . VAL A 1 94 ? 1.620 17.265 3.324 1.00 92.81 94 VAL A N 1
ATOM 721 C CA . VAL A 1 94 ? 1.361 17.587 1.925 1.00 92.81 94 VAL A CA 1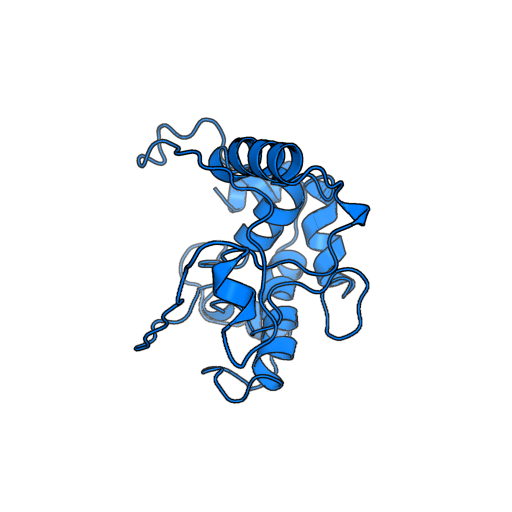
ATOM 722 C C . VAL A 1 94 ? 2.652 17.863 1.161 1.00 92.81 94 VAL A C 1
ATOM 724 O O . VAL A 1 94 ? 3.661 18.330 1.705 1.00 92.81 94 VAL A O 1
ATOM 727 N N . GLU A 1 95 ? 2.593 17.627 -0.144 1.00 89.75 95 GLU A N 1
ATOM 728 C CA . GLU A 1 95 ? 3.575 18.075 -1.127 1.00 89.75 95 GLU A CA 1
ATOM 729 C C . GLU A 1 95 ? 2.876 18.948 -2.179 1.00 89.75 95 GLU A C 1
ATOM 731 O O . GLU A 1 95 ? 1.646 19.017 -2.238 1.00 89.75 95 GLU A O 1
ATOM 736 N N . THR A 1 96 ? 3.660 19.663 -2.986 1.00 91.12 96 THR A N 1
ATOM 737 C CA . THR A 1 96 ? 3.128 20.469 -4.085 1.00 91.12 96 THR A CA 1
ATOM 738 C C . THR A 1 96 ? 2.287 19.619 -5.047 1.00 91.12 96 THR A C 1
ATOM 740 O O . THR A 1 96 ? 2.689 18.510 -5.407 1.00 91.12 96 THR A O 1
ATOM 743 N N . PRO A 1 97 ? 1.138 20.134 -5.520 1.00 89.31 97 PRO A N 1
ATOM 744 C CA . PRO A 1 97 ? 0.341 19.448 -6.533 1.00 89.31 97 PRO A CA 1
ATOM 745 C C . PRO A 1 97 ? 0.988 19.510 -7.927 1.00 89.31 97 PRO A C 1
ATOM 747 O O . PRO A 1 97 ? 0.544 18.828 -8.850 1.00 89.31 97 PRO A O 1
ATOM 750 N N . MET A 1 98 ? 2.021 20.339 -8.116 1.00 92.88 98 MET A N 1
ATOM 751 C CA . MET A 1 98 ? 2.707 20.494 -9.395 1.00 92.88 98 MET A CA 1
ATOM 752 C C . MET A 1 98 ? 3.882 19.527 -9.498 1.00 92.88 98 MET A C 1
ATOM 754 O O . MET A 1 98 ? 4.899 19.700 -8.832 1.00 92.88 98 MET A O 1
ATOM 758 N N . VAL A 1 99 ? 3.788 18.560 -10.415 1.00 88.50 99 VAL A N 1
ATOM 759 C CA . VAL A 1 99 ? 4.859 17.576 -10.664 1.00 88.50 99 VAL A CA 1
ATOM 760 C C . VAL A 1 99 ? 6.205 18.254 -10.948 1.00 88.50 99 VAL A C 1
ATOM 762 O O . VAL A 1 99 ? 7.235 17.791 -10.477 1.00 88.50 99 VAL A O 1
ATOM 765 N N . SER A 1 100 ? 6.215 19.380 -11.669 1.00 93.00 100 SER A N 1
ATOM 766 C CA . SER A 1 100 ? 7.436 20.142 -11.979 1.00 93.00 100 SER A CA 1
ATOM 767 C C . SER A 1 100 ? 8.133 20.758 -10.761 1.00 93.00 100 SER A C 1
ATOM 769 O O . SER A 1 100 ? 9.266 21.212 -10.889 1.00 93.00 100 SER A O 1
ATOM 771 N N . GLN A 1 101 ? 7.471 20.785 -9.604 1.00 92.50 101 GLN A N 1
ATOM 772 C CA . GLN A 1 101 ? 7.975 21.361 -8.360 1.00 92.50 101 GLN A CA 1
ATOM 773 C C . GLN A 1 101 ? 8.205 20.312 -7.265 1.00 92.50 101 GLN A C 1
ATOM 775 O O . GLN A 1 101 ? 8.568 20.683 -6.149 1.00 92.50 101 GLN A O 1
ATOM 780 N N . MET A 1 102 ? 7.966 19.027 -7.549 1.00 92.12 102 MET A N 1
ATOM 781 C CA . MET A 1 102 ? 8.245 17.957 -6.590 1.00 92.12 102 MET A CA 1
ATOM 782 C C . MET A 1 102 ? 9.721 17.976 -6.199 1.00 92.12 102 MET A C 1
ATOM 784 O O . MET A 1 102 ? 10.592 18.152 -7.054 1.00 92.12 102 MET A O 1
ATOM 788 N N . GLU A 1 103 ? 10.002 17.756 -4.917 1.00 90.06 103 GLU A N 1
ATOM 789 C CA . GLU A 1 103 ? 11.375 17.780 -4.402 1.00 90.06 103 GLU A CA 1
ATOM 790 C C . GLU A 1 103 ? 12.209 16.656 -5.027 1.00 90.06 103 GLU A C 1
ATOM 792 O O . GLU A 1 103 ? 13.358 16.845 -5.431 1.00 90.06 103 GLU A O 1
ATOM 797 N N . THR A 1 104 ? 11.599 15.477 -5.157 1.00 93.31 104 THR A N 1
ATOM 798 C CA . THR A 1 104 ? 12.188 14.332 -5.845 1.00 93.31 104 THR A CA 1
ATOM 799 C C . THR A 1 104 ? 11.127 13.569 -6.634 1.00 93.31 104 THR A C 1
ATOM 801 O O . THR A 1 104 ? 9.929 13.706 -6.409 1.00 93.31 104 THR A O 1
ATOM 804 N N . PHE A 1 105 ? 11.564 12.724 -7.568 1.00 94.19 105 PHE A N 1
ATOM 805 C CA . PHE A 1 105 ? 10.666 11.878 -8.366 1.00 94.19 105 PHE A CA 1
ATOM 806 C C . PHE A 1 105 ? 10.695 10.403 -7.954 1.00 94.19 105 PHE A C 1
ATOM 808 O O . PHE A 1 105 ? 9.984 9.592 -8.548 1.00 94.19 105 PHE A O 1
ATOM 815 N N . ASN A 1 106 ? 11.547 10.054 -6.994 1.00 95.25 106 ASN A N 1
ATOM 816 C CA . ASN A 1 106 ? 11.845 8.696 -6.551 1.00 95.25 106 ASN A CA 1
ATOM 817 C C . ASN A 1 106 ? 11.504 8.473 -5.069 1.00 95.25 106 ASN A C 1
ATOM 819 O O . ASN A 1 106 ? 12.033 7.555 -4.461 1.00 95.25 106 ASN A O 1
ATOM 823 N N . SER A 1 107 ? 10.674 9.329 -4.485 1.00 94.38 107 SER A N 1
ATOM 824 C CA . SER A 1 107 ? 10.179 9.219 -3.115 1.00 94.38 107 SER A CA 1
ATOM 825 C C . SER A 1 107 ? 8.900 10.053 -2.992 1.00 94.38 107 SER A C 1
ATOM 827 O O . SER A 1 107 ? 8.617 10.893 -3.851 1.00 94.38 107 SER A O 1
ATOM 829 N N . SER A 1 108 ? 8.116 9.806 -1.948 1.00 93.69 108 SER A N 1
ATOM 830 C CA . SER A 1 108 ? 6.988 10.623 -1.516 1.00 93.69 108 SER A CA 1
ATOM 831 C C . SER A 1 108 ? 7.343 11.364 -0.232 1.00 93.69 108 SER A C 1
ATOM 833 O O . SER A 1 108 ? 7.520 10.749 0.826 1.00 93.69 108 SER A O 1
ATOM 835 N N . ARG A 1 109 ? 7.361 12.703 -0.287 1.00 93.12 109 ARG A N 1
ATOM 836 C CA . ARG A 1 109 ? 7.543 13.518 0.922 1.00 93.12 109 ARG A CA 1
ATOM 837 C C . ARG A 1 109 ? 6.429 13.263 1.935 1.00 93.12 109 ARG A C 1
ATOM 839 O O . ARG A 1 109 ? 6.700 13.166 3.129 1.00 93.12 109 ARG A O 1
ATOM 846 N N . ALA A 1 110 ? 5.202 13.083 1.444 1.00 93.44 110 ALA A N 1
ATOM 847 C CA . ALA A 1 110 ? 4.044 12.799 2.279 1.00 93.44 110 ALA A CA 1
ATOM 848 C C . ALA A 1 110 ? 4.265 11.548 3.145 1.00 93.44 110 ALA A C 1
ATOM 850 O O . ALA A 1 110 ? 4.126 11.631 4.362 1.00 93.44 110 ALA A O 1
ATOM 851 N N . PHE A 1 111 ? 4.706 10.424 2.564 1.00 95.94 111 PHE A N 1
ATOM 852 C CA . PHE A 1 111 ? 5.021 9.222 3.347 1.00 95.94 111 PHE A CA 1
ATOM 853 C C . PHE A 1 111 ? 6.205 9.433 4.299 1.00 95.94 111 PHE A C 1
ATOM 855 O O . PHE A 1 111 ? 6.091 9.096 5.479 1.00 95.94 111 PHE A O 1
ATOM 862 N N . LYS A 1 112 ? 7.302 10.046 3.829 1.00 95.88 112 LYS A N 1
ATOM 863 C CA . LYS A 1 112 ? 8.510 10.266 4.649 1.00 95.88 112 LYS A CA 1
ATOM 864 C C . LYS A 1 112 ? 8.277 11.157 5.861 1.00 95.88 112 LYS A C 1
ATOM 866 O O . LYS A 1 112 ? 8.992 11.032 6.853 1.00 95.88 112 LYS A O 1
ATOM 871 N N . THR A 1 113 ? 7.321 12.076 5.784 1.00 96.50 113 THR A N 1
ATOM 872 C CA . THR A 1 113 ? 6.989 12.970 6.895 1.00 96.50 113 THR A CA 1
ATOM 873 C C . THR A 1 113 ? 5.873 12.395 7.762 1.00 96.50 113 THR A C 1
ATOM 875 O O . THR A 1 113 ? 6.034 12.329 8.981 1.00 96.50 113 THR A O 1
ATOM 878 N N . ALA A 1 114 ? 4.773 11.934 7.159 1.00 97.69 114 ALA A N 1
ATOM 879 C CA . ALA A 1 114 ? 3.616 11.427 7.892 1.00 97.69 114 ALA A CA 1
ATOM 880 C C . ALA A 1 114 ? 3.922 10.127 8.650 1.00 97.69 114 ALA A C 1
ATOM 882 O O . ALA A 1 114 ? 3.511 9.983 9.799 1.00 97.69 114 ALA A O 1
ATOM 883 N N . GLY A 1 115 ? 4.681 9.202 8.052 1.00 97.56 115 GLY A N 1
ATOM 884 C CA . GLY A 1 115 ? 5.008 7.911 8.664 1.00 97.56 115 GLY A CA 1
ATOM 885 C C . GLY A 1 115 ? 5.677 8.064 10.035 1.00 97.56 115 GLY A C 1
ATOM 886 O O . GLY A 1 115 ? 5.093 7.660 11.039 1.00 97.56 115 GLY A O 1
ATOM 887 N N . PRO A 1 116 ? 6.855 8.709 10.133 1.00 97.62 116 PRO A N 1
ATOM 888 C CA . PRO A 1 116 ? 7.537 8.894 11.411 1.00 97.62 116 PRO A CA 1
ATOM 889 C C . PRO A 1 116 ? 6.720 9.657 12.462 1.00 97.62 116 PRO A C 1
ATOM 891 O O . PRO A 1 116 ? 6.908 9.416 13.651 1.00 97.62 116 PRO A O 1
ATOM 894 N N . LEU A 1 117 ? 5.834 10.575 12.054 1.00 98.31 117 LEU A N 1
ATOM 895 C CA . LEU A 1 117 ? 4.909 11.246 12.975 1.00 98.31 117 LEU A CA 1
ATOM 896 C C . LEU A 1 117 ? 3.909 10.248 13.571 1.00 98.31 117 LEU A C 1
ATOM 898 O O . LEU A 1 117 ? 3.824 10.154 14.794 1.00 98.31 117 LEU A O 1
ATOM 902 N N . ALA A 1 118 ? 3.259 9.445 12.724 1.00 98.50 118 ALA A N 1
ATOM 903 C CA . ALA A 1 118 ? 2.293 8.438 13.153 1.00 98.50 118 ALA A CA 1
ATOM 904 C C . ALA A 1 118 ? 2.920 7.377 14.067 1.00 98.50 118 ALA A C 1
ATOM 906 O O . ALA A 1 118 ? 2.341 7.040 15.096 1.00 98.50 118 ALA A O 1
ATOM 907 N N . PHE A 1 119 ? 4.123 6.893 13.739 1.00 98.50 119 PHE A N 1
ATOM 908 C CA . PHE A 1 119 ? 4.851 5.935 14.580 1.00 98.50 119 PHE A CA 1
ATOM 909 C C . PHE A 1 119 ? 5.235 6.530 15.940 1.00 98.50 119 PHE A C 1
ATOM 911 O O . PHE A 1 119 ? 5.074 5.865 16.963 1.00 98.50 119 PHE A O 1
ATOM 918 N N . ARG A 1 120 ? 5.709 7.787 15.971 1.00 98.38 120 ARG A N 1
ATOM 919 C CA . ARG A 1 120 ? 6.037 8.473 17.231 1.00 98.38 120 ARG A CA 1
ATOM 920 C C . ARG A 1 120 ? 4.808 8.692 18.104 1.00 98.38 120 ARG A C 1
ATOM 922 O O . ARG A 1 120 ? 4.902 8.462 19.303 1.00 98.38 120 ARG A O 1
ATOM 929 N N . GLU A 1 121 ? 3.691 9.125 17.523 1.00 98.69 121 GLU A N 1
ATOM 930 C CA . GLU A 1 121 ? 2.439 9.321 18.263 1.00 98.69 121 GLU A CA 1
ATOM 931 C C . GLU A 1 121 ? 1.891 7.986 18.789 1.00 98.69 121 GLU A C 1
ATOM 933 O O . GLU A 1 121 ? 1.510 7.896 19.952 1.00 98.69 121 GLU A O 1
ATOM 938 N N . ALA A 1 122 ? 1.957 6.928 17.974 1.00 98.56 122 ALA A N 1
ATOM 939 C CA . ALA A 1 122 ? 1.536 5.585 18.360 1.00 98.56 122 ALA A CA 1
ATOM 940 C C . ALA A 1 122 ? 2.443 4.916 19.400 1.00 98.56 122 ALA A C 1
ATOM 942 O O . ALA A 1 122 ? 2.012 3.963 20.049 1.00 98.56 122 ALA A O 1
ATOM 943 N N . GLY A 1 123 ? 3.687 5.378 19.555 1.00 98.44 123 GLY A N 1
ATOM 944 C CA . GLY A 1 123 ? 4.657 4.773 20.465 1.00 98.44 123 GLY A CA 1
ATOM 945 C C . GLY A 1 123 ? 5.062 3.347 20.072 1.00 98.44 123 GLY A C 1
ATOM 946 O O . GLY A 1 123 ? 5.413 2.558 20.946 1.00 98.44 123 GLY A O 1
ATOM 947 N N . ILE A 1 124 ? 5.001 3.012 18.778 1.00 98.38 124 ILE A N 1
ATOM 948 C CA . ILE A 1 124 ? 5.348 1.685 18.243 1.00 98.38 124 ILE A CA 1
ATOM 949 C C . ILE A 1 124 ? 6.572 1.758 17.322 1.00 98.38 124 ILE A C 1
ATOM 951 O O . ILE A 1 124 ? 6.937 2.825 16.825 1.00 98.38 124 ILE A O 1
ATOM 955 N N . ALA A 1 125 ? 7.194 0.612 17.062 1.00 98.12 125 ALA A N 1
ATOM 956 C CA . ALA A 1 125 ? 8.226 0.428 16.048 1.00 98.12 125 ALA A CA 1
ATOM 957 C C . ALA A 1 125 ? 7.693 -0.385 14.853 1.00 98.12 125 ALA A C 1
ATOM 959 O O . ALA A 1 125 ? 6.673 -1.062 14.946 1.00 98.12 125 ALA A O 1
ATOM 960 N N . HIS A 1 126 ? 8.406 -0.379 13.719 1.00 97.88 126 HIS A N 1
ATOM 961 C CA . HIS A 1 126 ? 8.020 -1.131 12.508 1.00 97.88 126 HIS A CA 1
ATOM 962 C C . HIS A 1 126 ? 7.778 -2.623 12.747 1.00 97.88 126 HIS A C 1
ATOM 964 O O . HIS A 1 126 ? 6.920 -3.214 12.102 1.00 97.88 126 HIS A O 1
ATOM 970 N N . LYS A 1 127 ? 8.513 -3.228 13.687 1.00 97.31 127 LYS A N 1
ATOM 971 C CA . LYS A 1 127 ? 8.365 -4.643 14.067 1.00 97.31 127 LYS A CA 1
ATOM 972 C C . LYS A 1 127 ? 7.039 -4.965 14.768 1.00 97.31 127 LYS A C 1
ATOM 974 O O . LYS A 1 127 ? 6.695 -6.135 14.864 1.00 97.31 127 LYS A O 1
ATOM 979 N N . ASP A 1 128 ? 6.342 -3.948 15.272 1.00 97.75 128 ASP A N 1
ATOM 980 C CA . ASP A 1 128 ? 5.069 -4.095 15.980 1.00 97.75 128 ASP A CA 1
ATOM 981 C C . ASP A 1 128 ? 3.872 -4.010 15.007 1.00 97.75 128 ASP A C 1
ATOM 983 O O . ASP A 1 128 ? 2.719 -4.060 15.428 1.00 97.75 128 ASP A O 1
ATOM 987 N N . VAL A 1 129 ? 4.127 -3.850 13.700 1.00 97.88 129 VAL A N 1
ATOM 988 C CA . VAL A 1 129 ? 3.096 -3.750 12.661 1.00 97.88 129 VAL A CA 1
ATOM 989 C C . VAL A 1 129 ? 2.814 -5.121 12.052 1.00 97.88 129 VAL A C 1
ATOM 991 O O . VAL A 1 129 ? 3.626 -5.659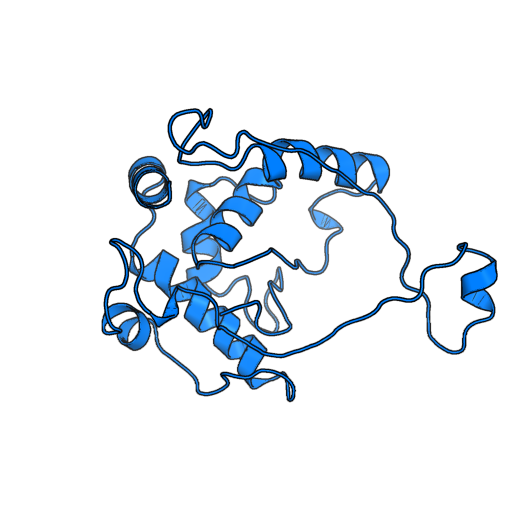 11.302 1.00 97.88 129 VAL A O 1
ATOM 994 N N . ASP A 1 130 ? 1.618 -5.649 12.317 1.00 97.56 130 ASP A N 1
ATOM 995 C CA . ASP A 1 130 ? 1.195 -6.971 11.830 1.00 97.56 130 ASP A CA 1
ATOM 996 C C . ASP A 1 130 ? 0.808 -6.996 10.343 1.00 97.56 130 ASP A C 1
ATOM 998 O O . ASP A 1 130 ? 0.885 -8.034 9.690 1.00 97.56 130 ASP A O 1
ATOM 1002 N N . HIS A 1 131 ? 0.319 -5.877 9.804 1.00 97.44 131 HIS A N 1
ATOM 1003 C CA . HIS A 1 131 ? -0.051 -5.739 8.394 1.00 97.44 131 HIS A CA 1
ATOM 1004 C C . HIS A 1 131 ? -0.072 -4.268 7.972 1.00 97.44 131 HIS A C 1
ATOM 1006 O O . HIS A 1 131 ? -0.178 -3.368 8.806 1.00 97.44 131 HIS A O 1
ATOM 1012 N N . LEU A 1 132 ? -0.017 -4.032 6.663 1.00 97.69 132 LEU A N 1
ATOM 1013 C CA . LEU A 1 132 ? -0.010 -2.701 6.069 1.00 97.69 132 LEU A CA 1
ATOM 1014 C C . LEU A 1 132 ? -1.120 -2.526 5.037 1.00 97.69 132 LEU A C 1
ATOM 1016 O O . LEU A 1 132 ? -1.391 -3.408 4.224 1.00 97.69 132 LEU A O 1
ATOM 1020 N N . MET A 1 133 ? -1.712 -1.336 5.032 1.00 98.25 133 MET A N 1
ATOM 1021 C CA . MET A 1 133 ? -2.649 -0.885 4.008 1.00 98.25 133 MET A CA 1
ATOM 1022 C C . MET A 1 133 ? -2.083 0.402 3.405 1.00 98.25 133 MET A C 1
ATOM 1024 O O . MET A 1 133 ? -2.087 1.447 4.051 1.00 98.25 133 MET A O 1
ATOM 1028 N N . ILE A 1 134 ? -1.541 0.312 2.194 1.00 98.12 134 ILE A N 1
ATOM 1029 C CA . ILE A 1 134 ? -0.891 1.413 1.480 1.00 98.12 134 ILE A CA 1
ATOM 1030 C C . ILE A 1 134 ? -1.736 1.761 0.263 1.00 98.12 134 ILE A C 1
ATOM 1032 O O . ILE A 1 134 ? -2.059 0.894 -0.546 1.00 98.12 134 ILE A O 1
ATOM 1036 N N . TYR A 1 135 ? -2.066 3.043 0.126 1.00 97.69 135 TYR A N 1
ATOM 1037 C CA . TYR A 1 135 ? -2.787 3.549 -1.035 1.00 97.69 135 TYR A CA 1
ATOM 1038 C C . TYR A 1 135 ? -2.053 3.228 -2.344 1.00 97.69 135 TYR A C 1
ATOM 1040 O O . TYR A 1 135 ? -0.846 3.437 -2.458 1.00 97.69 135 TYR A O 1
ATOM 1048 N N . ASP A 1 136 ? -2.789 2.740 -3.338 1.00 97.38 136 ASP A N 1
ATOM 1049 C CA . ASP A 1 136 ? -2.244 2.089 -4.527 1.00 97.38 136 ASP A CA 1
ATOM 1050 C C . ASP A 1 136 ? -3.017 2.426 -5.810 1.00 97.38 136 ASP A C 1
ATOM 1052 O O . ASP A 1 136 ? -3.332 1.556 -6.616 1.00 97.38 136 ASP A O 1
ATOM 1056 N N . ALA A 1 137 ? -3.228 3.723 -6.070 1.00 96.69 137 ALA A N 1
ATOM 1057 C CA . ALA A 1 137 ? -3.708 4.202 -7.376 1.00 96.69 137 ALA A CA 1
ATOM 1058 C C . ALA A 1 137 ? -2.920 3.619 -8.568 1.00 96.69 137 ALA A C 1
ATOM 1060 O O . ALA A 1 137 ? -3.463 3.409 -9.652 1.00 96.69 137 ALA A O 1
ATOM 1061 N N . PHE A 1 138 ? -1.627 3.359 -8.362 1.00 98.12 138 PHE A N 1
ATOM 1062 C CA . PHE A 1 138 ? -0.775 2.654 -9.308 1.00 98.12 138 PHE A CA 1
ATOM 1063 C C . PHE A 1 138 ? 0.212 1.755 -8.565 1.00 98.12 138 PHE A C 1
ATOM 1065 O O . PHE A 1 138 ? 0.667 2.102 -7.472 1.00 98.12 138 PHE A O 1
ATOM 1072 N N . ALA A 1 139 ? 0.657 0.683 -9.222 1.00 98.00 139 ALA A N 1
ATOM 1073 C CA . ALA A 1 139 ? 1.517 -0.364 -8.655 1.00 98.00 139 ALA A CA 1
ATOM 1074 C C . ALA A 1 139 ? 2.821 0.116 -7.978 1.00 98.00 139 ALA A C 1
ATOM 1076 O O . ALA A 1 139 ? 3.381 -0.588 -7.147 1.00 98.00 139 ALA A O 1
ATOM 1077 N N . HIS A 1 140 ? 3.328 1.309 -8.297 1.00 97.69 140 HIS A N 1
ATOM 1078 C CA . HIS A 1 140 ? 4.539 1.840 -7.657 1.00 97.69 140 HIS A CA 1
ATOM 1079 C C . HIS A 1 140 ? 4.330 2.373 -6.231 1.00 97.69 140 HIS A C 1
ATOM 1081 O O . HIS A 1 140 ? 5.298 2.461 -5.482 1.00 97.69 140 HIS A O 1
ATOM 1087 N N . LEU A 1 141 ? 3.105 2.751 -5.848 1.00 97.69 141 LEU A N 1
ATOM 1088 C CA . LEU A 1 141 ? 2.860 3.394 -4.553 1.00 97.69 141 LEU A CA 1
ATOM 1089 C C . LEU A 1 141 ? 3.090 2.451 -3.364 1.00 97.69 141 LEU A C 1
ATOM 1091 O O . LEU A 1 141 ? 3.702 2.894 -2.398 1.00 97.69 141 LEU A O 1
ATOM 1095 N N . PRO A 1 142 ? 2.729 1.155 -3.432 1.00 98.31 142 PRO A N 1
ATOM 1096 C CA . PRO A 1 142 ? 3.190 0.159 -2.467 1.00 98.31 142 PRO A CA 1
ATOM 1097 C C . PRO A 1 142 ? 4.707 0.123 -2.263 1.00 98.31 142 PRO A C 1
ATOM 1099 O O . PRO A 1 142 ? 5.169 -0.003 -1.132 1.00 98.31 142 PRO A O 1
ATOM 1102 N N . LEU A 1 143 ? 5.486 0.276 -3.339 1.00 98.44 143 LEU A N 1
ATOM 1103 C CA . LEU A 1 143 ? 6.949 0.303 -3.263 1.00 98.44 143 LEU A CA 1
ATOM 1104 C C . LEU A 1 143 ? 7.433 1.569 -2.553 1.00 98.44 143 LEU A C 1
ATOM 1106 O O . LEU A 1 143 ? 8.231 1.482 -1.625 1.00 98.44 143 LEU A O 1
ATOM 1110 N N . PHE A 1 144 ? 6.883 2.729 -2.929 1.00 97.44 144 PHE A N 1
ATOM 1111 C CA . PHE A 1 144 ? 7.167 3.993 -2.248 1.00 97.44 144 PHE A CA 1
ATOM 1112 C C . PHE A 1 144 ? 6.817 3.896 -0.768 1.00 97.44 144 PHE A C 1
ATOM 1114 O O . PHE A 1 144 ? 7.631 4.255 0.066 1.00 97.44 144 PHE A O 1
ATOM 1121 N N . GLY A 1 145 ? 5.638 3.375 -0.434 1.00 97.75 145 GLY A N 1
ATOM 1122 C CA . GLY A 1 145 ? 5.185 3.261 0.944 1.00 97.75 145 GLY A CA 1
ATOM 1123 C C . GLY A 1 145 ? 6.085 2.355 1.786 1.00 97.75 145 GLY A C 1
ATOM 1124 O O . GLY A 1 145 ? 6.461 2.756 2.879 1.00 97.75 145 GLY A O 1
ATOM 1125 N N . LEU A 1 146 ? 6.507 1.187 1.285 1.00 98.31 146 LEU A N 1
ATOM 1126 C CA . LEU A 1 146 ? 7.449 0.322 2.012 1.00 98.31 146 LEU A CA 1
ATOM 1127 C C . LEU A 1 146 ? 8.779 1.035 2.310 1.00 98.31 146 LEU A C 1
ATOM 1129 O O . LEU A 1 146 ? 9.301 0.916 3.420 1.00 98.31 146 LEU A O 1
ATOM 1133 N N . GLY A 1 147 ? 9.304 1.791 1.344 1.00 98.12 147 GLY A N 1
ATOM 1134 C CA . GLY A 1 147 ? 10.554 2.526 1.516 1.00 98.12 147 GLY A CA 1
ATOM 1135 C C . GLY A 1 147 ? 10.417 3.777 2.386 1.00 98.12 147 GLY A C 1
ATOM 1136 O O . GLY A 1 147 ? 11.097 3.936 3.396 1.00 98.12 147 GLY A O 1
ATOM 1137 N N . ASP A 1 148 ? 9.498 4.666 2.023 1.00 97.62 148 ASP A N 1
ATOM 1138 C CA . ASP A 1 148 ? 9.329 5.986 2.633 1.00 97.62 148 ASP A CA 1
ATOM 1139 C C . ASP A 1 148 ? 8.680 5.947 4.019 1.00 97.62 148 ASP A C 1
ATOM 1141 O O . ASP A 1 148 ? 8.949 6.833 4.830 1.00 97.62 148 ASP A O 1
ATOM 1145 N N . LEU A 1 149 ? 7.877 4.922 4.333 1.00 97.94 149 LEU A N 1
ATOM 1146 C CA . LEU A 1 149 ? 7.425 4.686 5.710 1.00 97.94 149 LEU A CA 1
ATOM 1147 C C . LEU A 1 149 ? 8.527 4.067 6.580 1.00 97.94 149 LEU A C 1
ATOM 1149 O O . LEU A 1 149 ? 8.349 3.989 7.791 1.00 97.94 149 LEU A O 1
ATOM 1153 N N . GLY A 1 150 ? 9.658 3.651 5.998 1.00 97.31 150 GLY A N 1
ATOM 1154 C CA . GLY A 1 150 ? 10.839 3.177 6.720 1.00 97.31 150 GLY A CA 1
ATOM 1155 C C . GLY A 1 150 ? 10.866 1.680 7.037 1.00 97.31 150 GLY A C 1
ATOM 1156 O O . GLY A 1 150 ? 11.617 1.281 7.921 1.00 97.31 150 GLY A O 1
ATOM 1157 N N . PHE A 1 151 ? 10.077 0.843 6.350 1.00 98.00 151 PHE A N 1
ATOM 1158 C CA . PHE A 1 151 ? 10.110 -0.612 6.567 1.00 98.00 151 PHE A CA 1
ATOM 1159 C C . PHE A 1 151 ? 11.356 -1.274 5.971 1.00 98.00 151 PHE A C 1
ATOM 1161 O O . PHE A 1 151 ? 11.805 -2.296 6.487 1.00 98.00 151 PHE A O 1
ATOM 1168 N N . MET A 1 152 ? 11.890 -0.726 4.878 1.00 97.94 152 MET A N 1
ATOM 1169 C CA . MET A 1 152 ? 13.086 -1.232 4.196 1.00 97.94 152 MET A CA 1
ATOM 1170 C C . MET A 1 152 ? 13.694 -0.164 3.273 1.00 97.94 152 MET A C 1
ATOM 1172 O O . MET A 1 152 ? 13.026 0.823 2.971 1.00 97.94 152 MET A O 1
ATOM 1176 N N . PRO A 1 153 ? 14.933 -0.338 2.787 1.00 98.25 153 PRO A N 1
ATOM 1177 C CA . PRO A 1 153 ? 15.487 0.496 1.722 1.00 98.25 153 PRO A CA 1
ATOM 1178 C C . PRO A 1 153 ? 14.684 0.386 0.414 1.00 98.25 153 PRO A C 1
ATOM 1180 O O . PRO A 1 153 ? 14.136 -0.670 0.091 1.00 98.25 153 PRO A O 1
ATOM 1183 N N . HIS A 1 154 ? 14.631 1.467 -0.371 1.00 98.31 154 HIS A N 1
ATOM 1184 C CA . HIS A 1 154 ? 13.833 1.537 -1.608 1.00 98.31 154 HIS A CA 1
ATOM 1185 C C . HIS A 1 154 ? 14.233 0.483 -2.646 1.00 98.31 154 HIS A C 1
ATOM 1187 O O . HIS A 1 154 ? 13.367 -0.092 -3.306 1.00 98.31 154 HIS A O 1
ATOM 1193 N N . GLU A 1 155 ? 15.525 0.189 -2.754 1.00 98.31 155 GLU A N 1
ATOM 1194 C CA . GLU A 1 155 ? 16.111 -0.833 -3.625 1.00 98.31 155 GLU A CA 1
ATOM 1195 C C . GLU A 1 155 ? 15.622 -2.258 -3.330 1.00 98.31 155 GLU A C 1
ATOM 1197 O O . GLU A 1 155 ? 15.600 -3.103 -4.227 1.00 98.31 155 GLU A O 1
ATOM 1202 N N . GLU A 1 156 ? 15.159 -2.528 -2.110 1.00 98.56 156 GLU A N 1
ATOM 1203 C CA . GLU A 1 156 ? 14.677 -3.853 -1.715 1.00 98.56 156 GLU A CA 1
ATOM 1204 C C . GLU A 1 156 ? 13.177 -4.035 -1.974 1.00 98.56 156 GLU A C 1
ATOM 1206 O O . GLU A 1 156 ? 12.712 -5.163 -2.150 1.00 98.56 156 GLU A O 1
ATOM 1211 N N . THR A 1 157 ? 12.413 -2.942 -2.062 1.00 98.56 157 THR A N 1
ATOM 1212 C CA . THR A 1 157 ? 10.937 -2.959 -2.080 1.00 98.56 157 THR A CA 1
ATOM 1213 C C . THR A 1 157 ? 10.353 -3.818 -3.203 1.00 98.56 157 THR A C 1
ATOM 1215 O O . THR A 1 157 ? 9.442 -4.619 -2.979 1.00 98.56 157 THR A O 1
ATOM 1218 N N . GLY A 1 158 ? 10.898 -3.703 -4.419 1.00 98.38 158 GLY A N 1
ATOM 1219 C CA . GLY A 1 158 ? 10.431 -4.470 -5.573 1.00 98.38 158 GLY A CA 1
ATOM 1220 C C . GLY A 1 158 ? 10.699 -5.966 -5.425 1.00 98.38 158 GLY A C 1
ATOM 1221 O O . GLY A 1 158 ? 9.826 -6.786 -5.708 1.00 98.38 158 GLY A O 1
ATOM 1222 N N . ARG A 1 159 ? 11.899 -6.330 -4.950 1.00 98.56 159 ARG A N 1
ATOM 1223 C CA . ARG A 1 159 ? 12.281 -7.727 -4.692 1.00 98.56 159 ARG A CA 1
ATOM 1224 C C . ARG A 1 159 ? 11.438 -8.317 -3.567 1.00 98.56 159 ARG A C 1
ATOM 1226 O O . ARG A 1 159 ? 10.923 -9.415 -3.718 1.00 98.56 159 ARG A O 1
ATOM 1233 N N . PHE A 1 160 ? 11.226 -7.559 -2.496 1.00 98.69 160 PHE A N 1
ATOM 1234 C CA . PHE A 1 160 ? 10.440 -7.978 -1.343 1.00 98.69 160 PHE A CA 1
ATOM 1235 C C . PHE A 1 160 ? 9.035 -8.455 -1.734 1.00 98.69 160 PHE A C 1
ATOM 1237 O O . PHE A 1 160 ? 8.625 -9.547 -1.334 1.00 98.69 160 PHE A O 1
ATOM 1244 N N . ILE A 1 161 ? 8.313 -7.672 -2.545 1.00 98.56 161 ILE A N 1
ATOM 1245 C CA . ILE A 1 161 ? 6.976 -8.052 -3.025 1.00 98.56 161 ILE A CA 1
ATOM 1246 C C . ILE A 1 161 ? 7.056 -9.212 -4.024 1.00 98.56 161 ILE A C 1
ATOM 1248 O O . ILE A 1 161 ? 6.279 -10.160 -3.911 1.00 98.56 161 ILE A O 1
ATOM 1252 N N . ALA A 1 162 ? 7.996 -9.168 -4.975 1.00 98.56 162 ALA A N 1
ATOM 1253 C CA . ALA A 1 162 ? 8.159 -10.218 -5.984 1.00 98.56 162 ALA A CA 1
ATOM 1254 C C . ALA A 1 162 ? 8.456 -11.597 -5.366 1.00 98.56 162 ALA A C 1
ATOM 1256 O O . ALA A 1 162 ? 7.911 -12.602 -5.816 1.00 98.56 162 ALA A O 1
ATOM 1257 N N . ASP A 1 163 ? 9.232 -11.630 -4.282 1.00 98.44 163 ASP A N 1
ATOM 1258 C CA . ASP A 1 163 ? 9.556 -12.845 -3.525 1.00 98.44 163 ASP A CA 1
ATOM 1259 C C . ASP A 1 163 ? 8.386 -13.325 -2.641 1.00 98.44 163 ASP A C 1
ATOM 1261 O O . ASP A 1 163 ? 8.497 -14.314 -1.921 1.00 98.44 163 ASP A O 1
ATOM 1265 N N . GLY A 1 164 ? 7.239 -12.637 -2.682 1.00 97.81 164 GLY A N 1
ATOM 1266 C CA . GLY A 1 164 ? 6.006 -13.070 -2.035 1.00 97.81 164 GLY A CA 1
ATOM 1267 C C . GLY A 1 164 ? 5.894 -12.712 -0.556 1.00 97.81 164 GLY A C 1
ATOM 1268 O O . GLY A 1 164 ? 4.995 -13.212 0.115 1.00 97.81 164 GLY A O 1
ATOM 1269 N N . ASN A 1 165 ? 6.740 -11.817 -0.037 1.00 98.38 165 ASN A N 1
ATOM 1270 C CA . ASN A 1 165 ? 6.743 -11.453 1.387 1.00 98.38 165 ASN A CA 1
ATOM 1271 C C . ASN A 1 165 ? 5.473 -10.715 1.857 1.00 98.38 165 ASN A C 1
ATOM 1273 O O . ASN A 1 165 ? 5.291 -10.531 3.062 1.00 98.38 165 ASN A O 1
ATOM 1277 N N . THR A 1 166 ? 4.601 -10.326 0.924 1.00 98.44 166 THR A N 1
ATOM 1278 C CA . THR A 1 166 ? 3.329 -9.634 1.173 1.00 98.44 166 THR A CA 1
ATOM 1279 C C . THR A 1 166 ? 2.080 -10.452 0.825 1.00 98.44 166 THR A C 1
ATOM 1281 O O . THR A 1 166 ? 0.960 -9.946 0.930 1.00 98.44 166 THR A O 1
ATOM 1284 N N . ARG A 1 167 ? 2.250 -11.716 0.412 1.00 97.81 167 ARG A N 1
ATOM 1285 C CA . ARG A 1 167 ? 1.161 -12.641 0.048 1.00 97.81 167 ARG A CA 1
ATOM 1286 C C . ARG A 1 167 ? 0.328 -13.080 1.263 1.00 97.81 167 ARG A C 1
ATOM 1288 O O . ARG A 1 167 ? 0.765 -12.921 2.406 1.00 97.81 167 ARG A O 1
ATOM 1295 N N . PRO A 1 168 ? -0.845 -13.706 1.043 1.00 97.19 168 PRO A N 1
ATOM 1296 C CA . PRO A 1 168 ? -1.570 -14.404 2.100 1.00 97.19 168 PRO A CA 1
ATOM 1297 C C . PRO A 1 168 ? -0.685 -15.388 2.877 1.00 97.19 168 PRO A C 1
ATOM 1299 O O . PRO A 1 168 ? -0.138 -16.323 2.300 1.00 97.19 168 PRO A O 1
ATOM 1302 N N . GLY A 1 169 ? -0.563 -15.174 4.190 1.00 95.12 169 GLY A N 1
ATOM 1303 C CA . GLY A 1 169 ? 0.264 -15.994 5.086 1.00 95.12 169 GLY A CA 1
ATOM 1304 C C . GLY A 1 169 ? 1.751 -15.623 5.132 1.00 95.12 169 GLY A C 1
ATOM 1305 O O . GLY A 1 169 ? 2.513 -16.297 5.818 1.00 95.12 169 GLY A O 1
ATOM 1306 N N . ALA A 1 170 ? 2.176 -14.575 4.421 1.00 96.00 170 ALA A N 1
ATOM 1307 C CA . ALA A 1 170 ? 3.554 -14.098 4.448 1.00 96.00 170 ALA A CA 1
ATOM 1308 C C . ALA A 1 170 ? 3.842 -13.186 5.655 1.00 96.00 170 ALA A C 1
ATOM 1310 O O . ALA A 1 170 ? 2.950 -12.847 6.432 1.00 96.00 170 ALA A O 1
ATOM 1311 N N . LYS A 1 171 ? 5.110 -12.785 5.801 1.00 92.75 171 LYS A N 1
ATOM 1312 C CA . LYS A 1 171 ? 5.617 -12.080 6.990 1.00 92.75 171 LYS A CA 1
ATOM 1313 C C . LYS A 1 171 ? 5.077 -10.660 7.180 1.00 92.75 171 LYS A C 1
ATOM 1315 O O . LYS A 1 171 ? 5.018 -10.205 8.311 1.00 92.75 171 LYS A O 1
ATOM 1320 N N . LEU A 1 172 ? 4.732 -9.961 6.097 1.00 97.69 172 LEU A N 1
ATOM 1321 C CA . LEU A 1 172 ? 4.175 -8.608 6.159 1.00 97.69 172 LEU A CA 1
ATOM 1322 C C . LEU A 1 172 ? 3.002 -8.490 5.178 1.00 97.69 172 LEU A C 1
ATOM 1324 O O . LEU A 1 172 ? 3.183 -7.993 4.065 1.00 97.69 172 LEU A O 1
ATOM 1328 N N . PRO A 1 173 ? 1.807 -8.979 5.549 1.00 98.25 173 PRO A N 1
ATOM 1329 C CA . PRO A 1 173 ? 0.603 -8.835 4.741 1.00 98.25 173 PRO A CA 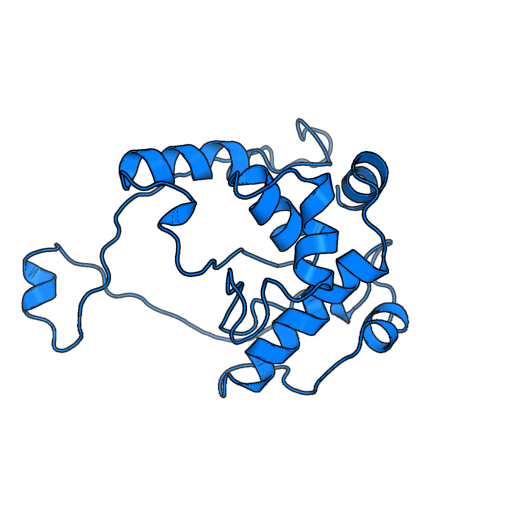1
ATOM 1330 C C . PRO A 1 173 ? 0.377 -7.375 4.330 1.00 98.25 173 PRO A C 1
ATOM 1332 O O . PRO A 1 173 ? 0.370 -6.476 5.171 1.00 98.25 173 PRO A O 1
ATOM 1335 N N . LEU A 1 174 ? 0.185 -7.145 3.031 1.00 98.50 174 LEU A N 1
ATOM 1336 C CA . LEU A 1 174 ? 0.013 -5.814 2.451 1.00 98.50 174 LEU A CA 1
ATOM 1337 C C . LEU A 1 174 ? -1.256 -5.781 1.599 1.00 98.50 174 LEU A C 1
ATOM 1339 O O . LEU A 1 174 ? -1.432 -6.647 0.744 1.00 98.50 174 LEU A O 1
ATOM 1343 N N . ASN A 1 175 ? -2.093 -4.759 1.788 1.00 98.44 175 ASN A N 1
ATOM 1344 C CA . ASN A 1 175 ? -3.326 -4.533 1.024 1.00 98.44 175 ASN A CA 1
ATOM 1345 C C . ASN A 1 175 ? -4.220 -5.777 1.010 1.00 98.44 175 ASN A C 1
ATOM 1347 O O . ASN A 1 175 ? -4.647 -6.271 -0.031 1.00 98.44 175 ASN A O 1
ATOM 1351 N N . THR A 1 176 ? -4.514 -6.285 2.208 1.00 98.38 176 THR A N 1
ATOM 1352 C CA . THR A 1 176 ? -5.175 -7.581 2.432 1.00 98.38 176 THR A CA 1
ATOM 1353 C C . THR A 1 176 ? -6.625 -7.650 1.944 1.00 98.38 176 THR A C 1
ATOM 1355 O O . THR A 1 176 ? -7.214 -8.728 1.880 1.00 98.38 176 THR A O 1
ATOM 1358 N N . ASN A 1 177 ? -7.210 -6.513 1.563 1.00 97.06 177 ASN A N 1
ATOM 1359 C CA . ASN A 1 177 ? -8.516 -6.423 0.911 1.00 97.06 177 ASN A CA 1
ATOM 1360 C C . ASN A 1 177 ? -8.445 -6.501 -0.628 1.00 97.06 177 ASN A C 1
ATOM 1362 O O . ASN A 1 177 ? -9.500 -6.494 -1.263 1.00 97.06 177 ASN A O 1
ATOM 1366 N N . GLY A 1 178 ? -7.245 -6.565 -1.208 1.00 97.31 178 GLY A N 1
ATOM 1367 C CA . GLY A 1 178 ? -6.993 -6.465 -2.646 1.00 97.31 178 GLY A CA 1
ATOM 1368 C C . GLY A 1 178 ? -6.482 -5.097 -3.105 1.00 97.31 178 GLY A C 1
ATOM 1369 O O . GLY A 1 178 ? -6.041 -4.986 -4.238 1.00 97.31 178 GLY A O 1
ATOM 1370 N N . GLY A 1 179 ? -6.492 -4.077 -2.241 1.00 96.94 179 GLY A N 1
ATOM 1371 C CA . GLY A 1 179 ? -6.089 -2.724 -2.617 1.00 96.94 179 GLY A CA 1
ATOM 1372 C C . GLY A 1 179 ? -7.062 -2.060 -3.594 1.00 96.94 179 GLY A C 1
ATOM 1373 O O . GLY A 1 179 ? -8.256 -2.367 -3.607 1.00 96.94 179 GLY A O 1
ATOM 1374 N N . GLY A 1 180 ? -6.550 -1.114 -4.376 1.00 96.50 180 GLY A N 1
ATOM 1375 C CA . GLY A 1 180 ? -7.261 -0.449 -5.469 1.00 96.50 180 GLY A CA 1
ATOM 1376 C C . GLY A 1 180 ? -7.070 -1.086 -6.855 1.00 96.50 180 GLY A C 1
ATOM 1377 O O . GLY A 1 180 ? -7.743 -0.646 -7.793 1.00 96.50 180 GLY A O 1
ATOM 1378 N N . LEU A 1 181 ? -6.160 -2.062 -7.002 1.00 96.06 181 LEU A N 1
ATOM 1379 C CA . LEU A 1 181 ? -5.813 -2.753 -8.264 1.00 96.06 181 LEU A CA 1
ATOM 1380 C C . LEU A 1 181 ? -6.682 -4.005 -8.559 1.00 96.06 181 LEU A C 1
ATOM 1382 O O . LEU A 1 181 ? -7.397 -4.492 -7.660 1.00 96.06 181 LEU A O 1
#

Radius of gyration: 17.3 Å; chains: 1; bounding box: 39×37×50 Å

pLDDT: mean 96.97, std 2.16, range [88.5, 98.81]

Foldseek 3Di:
DVVVQCVVQVFDLLLLLLLLQQLLLLQLVAPPRPRNDHDHSVRQCPADADDPPHHPSQAFDDDDDDDDDDDDDPVVCVVDPDDDDDQLFWFFDDDDPDPVPGPDDNADPGLLGTLVRRCVSNVHDPLVAQEEEFARSGSCRQLRNCCSSPVDPSSCSSVCSSVPCQHVPHRYPYNSNSHRD